Protein AF-A0ABD2D7Q1-F1 (afdb_monomer_lite)

Structure (mmCIF, N/CA/C/O backbone):
data_AF-A0ABD2D7Q1-F1
#
_entry.id   AF-A0ABD2D7Q1-F1
#
loop_
_atom_site.group_PDB
_atom_site.id
_atom_site.type_symbol
_at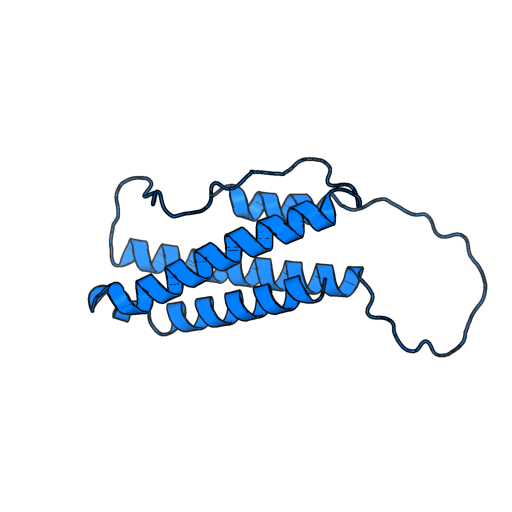om_site.label_atom_id
_atom_site.label_alt_id
_atom_site.label_comp_id
_atom_site.label_asym_id
_atom_site.label_entity_id
_atom_site.label_seq_id
_atom_site.pdbx_PDB_ins_code
_atom_site.Cartn_x
_atom_site.Cartn_y
_atom_site.Cartn_z
_atom_site.occupancy
_atom_site.B_iso_or_equiv
_atom_site.auth_seq_id
_atom_site.auth_comp_id
_atom_site.auth_asym_id
_atom_site.auth_atom_id
_atom_site.pdbx_PDB_model_num
ATOM 1 N N . MET A 1 1 ? -7.925 13.018 -4.831 1.00 42.19 1 MET A N 1
ATOM 2 C CA . MET A 1 1 ? -8.343 11.787 -5.564 1.00 42.19 1 MET A CA 1
ATOM 3 C C . MET A 1 1 ? -7.683 11.571 -6.941 1.00 42.19 1 MET A C 1
ATOM 5 O O . MET A 1 1 ? -7.983 10.572 -7.585 1.00 42.19 1 MET A O 1
ATOM 9 N N . ASN A 1 2 ? -6.726 12.410 -7.368 1.00 46.28 2 ASN A N 1
ATOM 10 C CA . ASN A 1 2 ? -6.151 12.358 -8.723 1.00 46.28 2 ASN A CA 1
ATOM 11 C C . ASN A 1 2 ? -4.820 11.588 -8.852 1.00 46.28 2 ASN A C 1
ATOM 13 O O . ASN A 1 2 ? -4.478 11.176 -9.954 1.00 46.28 2 ASN A O 1
ATOM 17 N N . CYS A 1 3 ? -4.070 11.358 -7.768 1.00 49.09 3 CYS A N 1
ATOM 18 C CA . CYS A 1 3 ? -2.710 10.801 -7.864 1.00 49.09 3 CYS A CA 1
ATOM 19 C C . CYS A 1 3 ? -2.671 9.329 -8.291 1.00 49.09 3 CYS A C 1
ATOM 21 O O . CYS A 1 3 ? -1.878 8.949 -9.147 1.00 49.09 3 CYS A O 1
ATOM 23 N N . VAL A 1 4 ? -3.543 8.491 -7.726 1.00 48.56 4 VAL A N 1
ATOM 24 C CA . VAL A 1 4 ? -3.428 7.037 -7.919 1.00 48.56 4 VAL A CA 1
ATOM 25 C C . VAL A 1 4 ? -4.048 6.573 -9.243 1.00 48.56 4 VAL A C 1
ATOM 27 O O . VAL A 1 4 ? -3.516 5.680 -9.892 1.00 48.56 4 VAL A O 1
ATOM 30 N N . CYS A 1 5 ? -5.106 7.242 -9.718 1.00 50.59 5 CYS A N 1
ATOM 31 C CA . CYS A 1 5 ? -5.609 7.039 -11.084 1.00 50.59 5 CYS A CA 1
ATOM 32 C C . CYS A 1 5 ? -4.564 7.434 -12.138 1.00 50.59 5 CYS A C 1
ATOM 34 O O . CYS A 1 5 ? -4.471 6.794 -13.180 1.00 50.59 5 CYS A O 1
ATOM 36 N N . ARG A 1 6 ? -3.752 8.461 -11.860 1.00 50.28 6 ARG A N 1
ATOM 37 C CA . ARG A 1 6 ? -2.692 8.913 -12.769 1.00 50.28 6 ARG A CA 1
ATOM 38 C C . ARG A 1 6 ? -1.504 7.954 -12.795 1.00 50.28 6 ARG A C 1
ATOM 40 O O . ARG A 1 6 ? -1.009 7.684 -13.876 1.00 50.28 6 ARG A O 1
ATOM 47 N N . LEU A 1 7 ? -1.130 7.355 -11.662 1.00 55.41 7 LEU A N 1
ATOM 48 C CA . LEU A 1 7 ? -0.148 6.257 -11.617 1.00 55.41 7 LEU A CA 1
ATOM 49 C C . LEU A 1 7 ? -0.560 5.073 -12.501 1.00 55.41 7 LEU A C 1
ATOM 51 O O . LEU A 1 7 ? 0.259 4.528 -13.232 1.00 55.41 7 LEU A O 1
ATOM 55 N N . VAL A 1 8 ? -1.843 4.709 -12.480 1.00 58.81 8 VAL A N 1
ATOM 56 C CA . VAL A 1 8 ? -2.377 3.641 -13.336 1.00 58.81 8 VAL A CA 1
ATOM 57 C C . VAL A 1 8 ? -2.315 4.019 -14.819 1.00 58.81 8 VAL A C 1
ATOM 59 O O . VAL A 1 8 ? -1.971 3.175 -15.642 1.00 58.81 8 VAL A O 1
ATOM 62 N N . LEU A 1 9 ? -2.611 5.276 -15.160 1.00 56.66 9 LEU A N 1
ATOM 63 C CA . LEU A 1 9 ? -2.515 5.763 -16.538 1.00 56.66 9 LEU A CA 1
ATOM 64 C C . LEU A 1 9 ? -1.072 5.758 -17.044 1.00 56.66 9 LEU A C 1
ATOM 66 O O . LEU A 1 9 ? -0.836 5.331 -18.158 1.00 56.66 9 LEU A O 1
ATOM 70 N N . VAL A 1 10 ? -0.103 6.140 -16.218 1.00 59.41 10 VAL A N 1
ATOM 71 C CA . VAL A 1 10 ? 1.323 6.158 -16.579 1.00 59.41 10 VAL A CA 1
ATOM 72 C C . VAL A 1 10 ? 1.864 4.782 -16.932 1.00 59.41 10 VAL A C 1
ATOM 74 O O . VAL A 1 10 ? 2.625 4.650 -17.887 1.00 59.41 10 VAL A O 1
ATOM 77 N N . VAL A 1 11 ? 1.453 3.757 -16.185 1.00 58.66 11 VAL A N 1
ATOM 78 C CA . VAL A 1 11 ? 1.862 2.382 -16.483 1.00 58.66 11 VAL A CA 1
ATOM 79 C C . VAL A 1 11 ? 1.189 1.869 -17.760 1.00 58.66 11 VAL A C 1
ATOM 81 O O . VAL A 1 11 ? 1.815 1.149 -18.529 1.00 58.66 11 VAL A O 1
ATOM 84 N N . LEU A 1 12 ? -0.046 2.295 -18.039 1.00 53.69 12 LEU A N 1
ATOM 85 C CA . LEU A 1 12 ? -0.731 1.987 -19.299 1.00 53.69 12 LEU A CA 1
ATOM 86 C C . LEU A 1 12 ? -0.137 2.746 -20.503 1.00 53.69 12 LEU A C 1
ATOM 88 O O . LEU A 1 12 ? -0.121 2.209 -21.605 1.00 53.69 12 LEU A O 1
ATOM 92 N N . SER A 1 13 ? 0.389 3.960 -20.302 1.00 52.16 13 SER A N 1
ATOM 93 C CA . SER A 1 13 ? 1.040 4.781 -21.339 1.00 52.16 13 SER A CA 1
ATOM 94 C C . SER A 1 13 ? 2.420 4.265 -21.769 1.00 52.16 13 SER A C 1
ATOM 96 O O . SER A 1 13 ? 3.011 4.802 -22.702 1.00 52.16 13 SER A O 1
ATOM 98 N N . LEU A 1 14 ? 2.955 3.248 -21.091 1.00 53.16 14 LEU A N 1
ATOM 99 C CA . LEU A 1 14 ? 4.294 2.683 -21.294 1.00 53.16 14 LEU A CA 1
ATOM 100 C C . LEU A 1 14 ? 4.345 1.637 -22.427 1.00 53.16 14 LEU A C 1
ATOM 102 O O . LEU A 1 14 ? 5.274 0.835 -22.489 1.00 53.16 14 LEU A O 1
ATOM 106 N N . TRP A 1 15 ? 3.350 1.641 -23.319 1.00 48.00 15 TRP A N 1
ATOM 107 C CA . TRP A 1 15 ? 3.196 0.706 -24.435 1.00 48.00 15 TRP A CA 1
ATOM 108 C C . TRP A 1 15 ? 3.839 1.247 -25.725 1.00 48.00 15 TRP A C 1
ATOM 110 O O . TRP A 1 15 ? 3.225 2.071 -26.403 1.00 48.00 15 TRP A O 1
ATOM 120 N N . PRO A 1 16 ? 5.039 0.794 -26.136 1.00 45.19 16 PRO A N 1
ATOM 121 C CA . PRO A 1 16 ? 5.452 0.893 -27.522 1.00 45.19 16 PRO A CA 1
ATOM 122 C C . PRO A 1 16 ? 5.065 -0.395 -28.254 1.00 45.19 16 PRO A C 1
ATOM 124 O O . PRO A 1 16 ? 5.476 -1.499 -27.887 1.00 45.19 16 PRO A O 1
ATOM 127 N N . ASP A 1 17 ? 4.283 -0.219 -29.315 1.00 50.53 17 ASP A N 1
ATOM 128 C CA . ASP A 1 17 ? 4.091 -1.197 -30.378 1.00 50.53 17 ASP A CA 1
ATOM 129 C C . ASP A 1 17 ? 5.471 -1.648 -30.894 1.00 50.53 17 ASP A C 1
ATOM 131 O O . ASP A 1 17 ? 6.263 -0.850 -31.402 1.00 50.53 17 ASP A O 1
ATOM 135 N N . ARG A 1 18 ? 5.812 -2.921 -30.683 1.00 48.16 18 ARG A N 1
ATOM 136 C CA . ARG A 1 18 ? 6.915 -3.571 -31.392 1.00 48.16 18 ARG A CA 1
ATOM 137 C C . ARG A 1 18 ? 6.329 -4.714 -32.198 1.00 48.16 18 ARG A C 1
ATOM 139 O O . ARG A 1 18 ? 6.213 -5.833 -31.702 1.00 48.16 18 ARG A O 1
ATOM 146 N N . ALA A 1 19 ? 5.983 -4.394 -33.442 1.00 47.03 19 ALA A N 1
ATOM 147 C CA . ALA A 1 19 ? 5.810 -5.339 -34.531 1.00 47.03 19 ALA A CA 1
ATOM 148 C C . ALA A 1 19 ? 6.924 -6.404 -34.498 1.00 47.03 19 ALA A C 1
ATOM 150 O O . ALA A 1 19 ? 8.109 -6.101 -34.656 1.00 47.03 19 ALA A O 1
ATOM 151 N N . ALA A 1 20 ? 6.538 -7.652 -34.240 1.00 43.03 20 ALA A N 1
ATOM 152 C CA . ALA A 1 20 ? 7.430 -8.801 -34.246 1.00 43.03 20 ALA A CA 1
ATOM 153 C C . ALA A 1 20 ? 7.489 -9.393 -35.663 1.00 43.03 20 ALA A C 1
ATOM 155 O O . ALA A 1 20 ? 6.460 -9.767 -36.224 1.00 43.03 20 ALA A O 1
ATOM 156 N N . ALA A 1 21 ? 8.692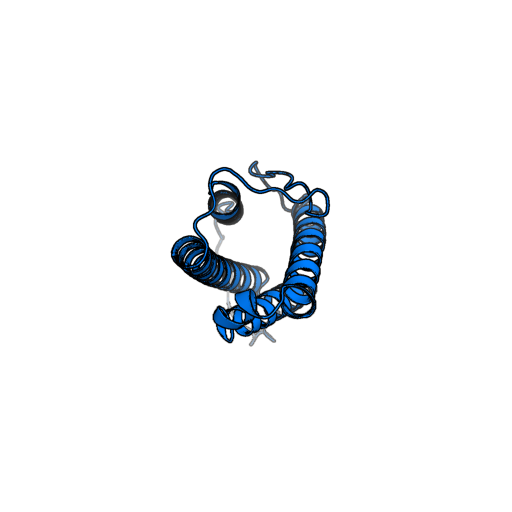 -9.484 -36.236 1.00 44.78 21 ALA A N 1
ATOM 157 C CA . ALA A 1 21 ? 8.954 -10.281 -37.434 1.00 44.78 21 ALA A CA 1
ATOM 158 C C . ALA A 1 21 ? 9.062 -11.782 -37.067 1.00 44.78 21 ALA A C 1
ATOM 160 O O . ALA A 1 21 ? 9.511 -12.091 -35.959 1.00 44.78 21 ALA A O 1
ATOM 161 N N . PRO A 1 22 ? 8.682 -12.725 -37.954 1.00 52.22 22 PRO A N 1
ATOM 162 C CA . PRO A 1 22 ? 8.587 -14.142 -37.615 1.00 52.22 22 PRO A CA 1
ATOM 163 C C . PRO A 1 22 ? 9.921 -14.882 -37.818 1.00 52.22 22 PRO A C 1
ATOM 165 O O . PRO A 1 22 ? 10.499 -14.850 -38.902 1.00 52.22 22 PRO A O 1
ATOM 168 N N . GLY A 1 23 ? 10.374 -15.596 -36.783 1.00 38.06 23 GLY A N 1
ATOM 169 C CA . GLY A 1 23 ? 11.487 -16.557 -36.813 1.00 38.06 23 GLY A CA 1
ATOM 170 C C . GLY A 1 23 ? 11.201 -17.776 -35.908 1.00 38.06 23 GLY A C 1
ATOM 171 O O . GLY A 1 23 ? 10.356 -17.660 -35.020 1.00 38.06 23 GLY A O 1
ATOM 172 N N . PRO A 1 24 ? 11.829 -18.948 -36.150 1.00 48.03 24 PRO A N 1
ATOM 173 C CA . PRO A 1 24 ? 11.254 -20.284 -35.898 1.00 48.03 24 PRO A CA 1
ATOM 174 C C . PRO A 1 24 ? 11.478 -20.860 -34.468 1.00 48.03 24 PRO A C 1
ATOM 176 O O . PRO A 1 24 ? 12.303 -20.324 -33.728 1.00 48.03 24 PRO A O 1
ATOM 179 N N . PRO A 1 25 ? 10.771 -21.949 -34.059 1.00 62.50 25 PRO A N 1
ATOM 180 C CA . PRO A 1 25 ? 10.735 -22.490 -32.679 1.00 62.50 25 PRO A CA 1
ATOM 181 C C . PRO A 1 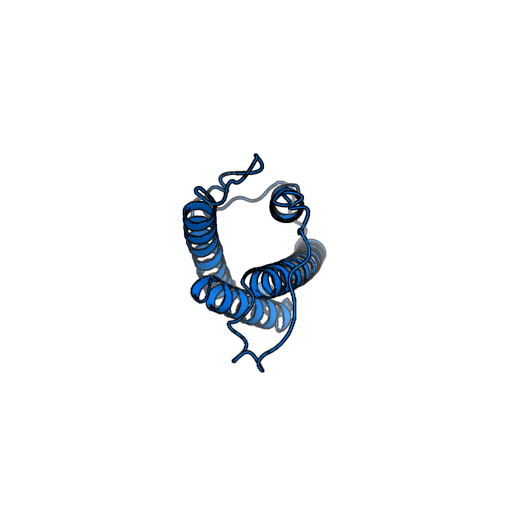25 ? 11.603 -23.771 -32.501 1.00 62.50 25 PRO A C 1
ATOM 183 O O . PRO A 1 25 ? 12.135 -24.262 -33.496 1.00 62.50 25 PRO A O 1
ATOM 186 N N . PRO A 1 26 ? 11.613 -24.479 -31.343 1.00 56.69 26 PRO A N 1
ATOM 187 C CA . PRO A 1 26 ? 11.693 -24.067 -29.931 1.00 56.69 26 PRO A CA 1
ATOM 188 C C . PRO A 1 26 ? 12.763 -24.867 -29.125 1.00 56.69 26 PRO A C 1
ATOM 190 O O . PRO A 1 26 ? 13.106 -26.001 -29.447 1.00 56.69 26 PRO A O 1
ATOM 193 N N . GLY A 1 27 ? 13.212 -24.333 -27.987 1.00 39.62 27 GLY A N 1
ATOM 194 C CA . GLY A 1 27 ? 13.786 -25.112 -26.874 1.00 39.62 27 GLY A CA 1
ATOM 195 C C . GLY A 1 27 ? 13.032 -24.755 -25.589 1.00 39.62 27 GLY A C 1
ATOM 196 O O . GLY A 1 27 ? 12.577 -23.613 -25.501 1.00 39.62 27 GLY A O 1
ATOM 197 N N . PRO A 1 28 ? 12.836 -25.671 -24.616 1.00 50.97 28 PRO A N 1
ATOM 198 C CA . PRO A 1 28 ? 12.042 -25.376 -23.427 1.00 50.97 28 PRO A CA 1
ATOM 199 C C . PRO A 1 28 ? 12.761 -24.280 -22.632 1.00 50.97 28 PRO A C 1
ATOM 201 O O . PRO A 1 28 ? 13.864 -24.517 -22.124 1.00 50.97 28 PRO A O 1
ATOM 204 N N . PRO A 1 29 ? 12.201 -23.064 -22.542 1.00 50.25 29 PRO A N 1
ATOM 205 C CA . PRO A 1 29 ? 12.888 -21.992 -21.864 1.00 50.25 29 PRO A CA 1
ATOM 206 C C . PRO A 1 29 ? 12.775 -22.270 -20.369 1.00 50.25 29 PRO A C 1
ATOM 208 O O . PRO A 1 29 ? 11.675 -22.393 -19.829 1.00 50.25 29 PRO A O 1
ATOM 211 N N . ARG A 1 30 ? 13.916 -22.336 -19.674 1.00 48.78 30 ARG A N 1
ATOM 212 C CA . ARG A 1 30 ? 13.950 -21.930 -18.265 1.00 48.78 30 ARG A CA 1
ATOM 213 C C . ARG A 1 30 ? 13.344 -20.534 -18.257 1.00 48.78 30 ARG A C 1
ATOM 215 O O . ARG A 1 30 ? 13.979 -19.615 -18.763 1.00 48.78 30 ARG A O 1
ATOM 222 N N . ALA A 1 31 ? 12.089 -20.427 -17.832 1.00 48.78 31 ALA A N 1
ATOM 223 C CA . ALA A 1 31 ? 11.320 -19.203 -17.928 1.00 48.78 31 ALA A CA 1
ATOM 224 C C . ALA A 1 31 ? 12.034 -18.131 -17.104 1.00 48.78 31 ALA A C 1
ATOM 226 O O . ALA A 1 31 ? 11.910 -18.084 -15.882 1.00 48.78 31 ALA A O 1
ATOM 227 N N . SER A 1 32 ? 12.840 -17.302 -17.768 1.00 51.25 32 SER A N 1
ATOM 228 C CA . SER A 1 32 ? 13.220 -16.013 -17.219 1.00 51.25 32 SER A CA 1
ATOM 229 C C . SER A 1 32 ? 11.906 -15.298 -16.905 1.00 51.25 32 SER A C 1
ATOM 231 O O . SER A 1 32 ? 11.060 -15.245 -17.806 1.00 51.25 32 SER A O 1
ATOM 233 N N . PRO A 1 33 ? 11.687 -14.813 -15.672 1.00 59.81 33 PRO A N 1
ATOM 234 C CA . PRO A 1 33 ? 10.461 -14.099 -15.348 1.00 59.81 33 PRO A CA 1
ATOM 235 C C . PRO A 1 33 ? 10.310 -12.947 -16.342 1.00 59.81 33 PRO A C 1
ATOM 237 O O . PRO A 1 33 ? 11.216 -12.125 -16.484 1.00 59.81 33 PRO A O 1
ATOM 240 N N . ASP A 1 34 ? 9.213 -12.953 -17.102 1.00 72.75 34 ASP A N 1
ATOM 241 C CA . ASP A 1 34 ? 8.944 -11.901 -18.074 1.00 72.75 34 ASP A CA 1
ATOM 242 C C . ASP A 1 34 ? 8.752 -10.594 -17.288 1.00 72.75 34 ASP A C 1
ATOM 244 O O . ASP A 1 34 ? 7.811 -10.505 -16.489 1.00 72.75 34 ASP A O 1
ATOM 248 N N . PRO A 1 35 ? 9.615 -9.576 -17.477 1.00 70.50 35 PRO A N 1
ATOM 249 C CA . PRO A 1 35 ? 9.509 -8.315 -16.746 1.00 70.50 35 PRO A CA 1
ATOM 250 C C . PRO A 1 35 ? 8.144 -7.641 -16.945 1.00 70.50 35 PRO A C 1
ATOM 252 O O . PRO A 1 35 ? 7.705 -6.874 -16.088 1.00 70.50 35 PRO A O 1
ATOM 255 N N . ARG A 1 36 ? 7.439 -7.948 -18.044 1.00 72.06 36 ARG A N 1
ATOM 256 C CA . ARG A 1 36 ? 6.076 -7.463 -18.299 1.00 72.06 36 ARG A CA 1
ATOM 257 C C . ARG A 1 36 ? 5.053 -8.120 -17.386 1.00 72.06 36 ARG A C 1
ATOM 259 O O . ARG A 1 36 ? 4.259 -7.417 -16.771 1.00 72.06 36 ARG A O 1
ATOM 266 N N . ALA A 1 37 ? 5.110 -9.442 -17.243 1.00 81.00 37 ALA A N 1
ATOM 267 C CA . ALA A 1 37 ? 4.204 -10.174 -16.365 1.00 81.00 37 ALA A CA 1
ATOM 268 C C . ALA A 1 37 ? 4.383 -9.751 -14.896 1.00 81.00 37 ALA A C 1
ATOM 270 O O . ALA A 1 37 ? 3.402 -9.598 -14.164 1.00 81.00 37 ALA A O 1
ATOM 271 N N . GLU A 1 38 ? 5.624 -9.496 -14.471 1.00 79.75 38 GLU A N 1
ATOM 272 C CA . GLU A 1 38 ? 5.914 -8.985 -13.128 1.00 79.75 38 GLU A CA 1
ATOM 273 C C . GLU A 1 38 ? 5.365 -7.566 -12.919 1.00 79.75 38 GLU A C 1
ATOM 275 O O . GLU A 1 38 ? 4.740 -7.287 -11.885 1.00 79.75 38 GLU A O 1
ATOM 280 N N . LEU A 1 39 ? 5.514 -6.683 -13.914 1.00 78.88 39 LEU A N 1
ATOM 281 C CA . LEU A 1 39 ? 4.949 -5.335 -13.877 1.00 78.88 39 LEU A CA 1
ATOM 282 C C . LEU A 1 39 ? 3.415 -5.369 -13.830 1.00 78.88 39 LEU A C 1
ATOM 284 O O . LEU A 1 39 ? 2.825 -4.721 -12.966 1.00 78.88 39 LEU A O 1
ATOM 288 N N . ASP A 1 40 ? 2.767 -6.171 -14.675 1.00 82.62 40 ASP A N 1
ATOM 289 C CA . ASP A 1 40 ? 1.308 -6.324 -14.696 1.00 82.62 40 ASP A CA 1
ATOM 290 C C . ASP A 1 40 ? 0.781 -6.849 -13.357 1.00 82.62 40 ASP A C 1
ATOM 292 O O . ASP A 1 40 ? -0.181 -6.314 -12.793 1.00 82.62 40 ASP A O 1
ATOM 296 N N . SER A 1 41 ? 1.461 -7.842 -12.777 1.00 82.56 41 SER A N 1
ATOM 297 C CA . SER A 1 41 ? 1.117 -8.359 -11.452 1.00 82.56 41 SER A CA 1
ATOM 298 C C . SER A 1 41 ? 1.241 -7.280 -10.363 1.00 82.56 41 SER A C 1
ATOM 300 O O . SER A 1 41 ? 0.425 -7.215 -9.436 1.00 82.56 41 SER A O 1
ATOM 302 N N . THR A 1 42 ? 2.241 -6.404 -10.485 1.00 83.81 42 THR A N 1
ATOM 303 C CA . THR A 1 42 ? 2.501 -5.290 -9.566 1.00 83.81 42 THR A CA 1
ATOM 304 C C . THR A 1 42 ? 1.447 -4.194 -9.719 1.00 83.81 42 THR A C 1
ATOM 306 O O . THR A 1 42 ? 0.959 -3.654 -8.721 1.00 83.81 42 THR A O 1
ATOM 309 N N . VAL A 1 43 ? 1.006 -3.914 -10.946 1.00 85.44 43 VAL A N 1
ATOM 310 C CA . VAL A 1 43 ? -0.096 -2.988 -11.239 1.00 85.44 43 VAL A CA 1
ATOM 311 C C . VAL A 1 43 ? -1.406 -3.492 -10.650 1.00 85.44 43 VAL A C 1
ATOM 313 O O . VAL A 1 43 ? -2.120 -2.717 -10.012 1.00 85.44 43 VAL A O 1
ATOM 316 N N . LEU A 1 44 ? -1.721 -4.779 -10.813 1.00 88.19 44 LEU A N 1
ATOM 317 C CA . LEU A 1 44 ? -2.930 -5.374 -10.240 1.00 88.19 44 LEU A CA 1
ATOM 318 C C . LEU A 1 44 ? -2.945 -5.264 -8.711 1.00 88.19 44 LEU A C 1
ATOM 320 O O . LEU A 1 44 ? -3.949 -4.831 -8.144 1.00 88.19 44 LEU A O 1
ATOM 324 N N . LEU A 1 45 ? -1.823 -5.553 -8.045 1.00 85.00 45 LEU A N 1
ATOM 325 C CA . LEU A 1 45 ? -1.706 -5.357 -6.596 1.00 85.00 45 LEU A CA 1
ATOM 326 C C . LEU A 1 45 ? -1.838 -3.894 -6.177 1.00 85.00 45 LEU A C 1
ATOM 328 O O . LEU A 1 45 ? -2.459 -3.587 -5.160 1.00 85.00 45 LEU A O 1
ATOM 332 N N . THR A 1 46 ? -1.276 -2.980 -6.964 1.00 85.19 46 THR A N 1
ATOM 333 C CA . THR A 1 46 ? -1.397 -1.543 -6.707 1.00 85.19 46 THR A CA 1
ATOM 334 C C . THR A 1 46 ? -2.857 -1.098 -6.826 1.00 85.19 46 THR A C 1
ATOM 336 O O . THR A 1 46 ? -3.341 -0.345 -5.982 1.00 85.19 46 THR A O 1
ATOM 339 N N . ARG A 1 47 ? -3.599 -1.609 -7.819 1.00 85.06 47 ARG A N 1
ATOM 340 C CA . ARG A 1 47 ? -5.039 -1.346 -7.983 1.00 85.06 47 ARG A CA 1
ATOM 341 C C . ARG A 1 47 ? -5.866 -1.913 -6.834 1.00 85.06 47 ARG A C 1
ATOM 343 O O . ARG A 1 47 ? -6.756 -1.214 -6.352 1.00 85.06 47 ARG A O 1
ATOM 350 N N . SER A 1 48 ? -5.576 -3.131 -6.371 1.00 86.38 48 SER A N 1
ATOM 351 C CA . SER A 1 48 ? -6.278 -3.689 -5.210 1.00 86.38 48 SER A CA 1
ATOM 352 C C . SER A 1 48 ? -5.998 -2.875 -3.947 1.00 86.38 48 SER A C 1
ATOM 354 O O . SER A 1 48 ? -6.929 -2.518 -3.237 1.00 86.38 48 SER A O 1
ATOM 356 N N . LEU A 1 49 ? -4.737 -2.486 -3.719 1.00 87.62 49 LEU A N 1
ATOM 357 C CA . LEU A 1 49 ? -4.344 -1.674 -2.566 1.00 87.62 49 LEU A CA 1
ATOM 358 C C . LEU A 1 49 ? -5.026 -0.300 -2.581 1.00 87.62 49 LEU A C 1
ATOM 360 O O . LEU A 1 49 ? -5.484 0.196 -1.555 1.00 87.62 49 LEU A O 1
ATOM 364 N N . LEU A 1 50 ? -5.126 0.312 -3.759 1.00 86.56 50 LEU A N 1
ATOM 365 C CA . LEU A 1 50 ? -5.849 1.559 -3.975 1.00 86.56 50 LEU A CA 1
ATOM 366 C C . LEU A 1 50 ? -7.331 1.407 -3.604 1.00 86.56 50 LEU A C 1
ATOM 368 O O . LEU A 1 50 ? -7.874 2.275 -2.919 1.00 86.56 50 LEU A O 1
ATOM 372 N N . ALA A 1 51 ? -7.979 0.320 -4.032 1.00 86.44 51 ALA A N 1
ATOM 373 C CA . ALA A 1 51 ? -9.372 0.047 -3.690 1.00 86.44 51 ALA A CA 1
ATOM 374 C C . ALA A 1 51 ? -9.560 -0.117 -2.172 1.00 86.44 51 ALA A C 1
ATOM 376 O O . ALA A 1 51 ? -10.421 0.553 -1.602 1.00 86.44 51 ALA A O 1
ATOM 377 N N . ASP A 1 52 ? -8.697 -0.896 -1.511 1.00 86.88 52 ASP A N 1
ATOM 378 C CA . ASP A 1 52 ? -8.725 -1.064 -0.051 1.00 86.88 52 ASP A CA 1
ATOM 379 C C . ASP A 1 52 ? -8.545 0.277 0.672 1.00 86.88 52 ASP A C 1
ATOM 381 O O . ASP A 1 52 ? -9.270 0.595 1.612 1.00 86.88 52 ASP A O 1
ATOM 385 N N . THR A 1 53 ? -7.604 1.102 0.203 1.00 86.00 53 THR A N 1
ATOM 386 C CA . THR A 1 53 ? -7.318 2.415 0.798 1.00 86.00 53 THR A CA 1
ATOM 387 C C . THR A 1 53 ? -8.514 3.356 0.658 1.00 86.00 53 THR A C 1
ATOM 389 O O . THR A 1 53 ? -8.817 4.112 1.577 1.00 86.00 53 THR A O 1
ATOM 392 N N . ARG A 1 54 ? -9.223 3.312 -0.479 1.00 86.44 54 ARG A N 1
ATOM 393 C CA . ARG A 1 54 ? -10.458 4.087 -0.687 1.00 86.44 54 ARG A CA 1
ATOM 394 C C . ARG A 1 54 ? -11.572 3.637 0.244 1.00 86.44 54 ARG A C 1
ATOM 396 O O . ARG A 1 54 ? -12.242 4.490 0.816 1.00 86.44 54 ARG A O 1
ATOM 403 N N . GLN A 1 55 ? -11.761 2.328 0.389 1.00 88.00 55 GLN A N 1
ATOM 404 C CA . GLN A 1 55 ? -12.766 1.779 1.292 1.00 88.00 55 GLN A CA 1
ATOM 405 C C . GLN A 1 55 ? -12.470 2.185 2.738 1.00 88.00 55 GLN A C 1
ATOM 407 O O . GLN A 1 55 ? -13.353 2.691 3.423 1.00 88.00 55 GLN A O 1
ATOM 412 N N . LEU A 1 56 ? -11.213 2.059 3.166 1.00 85.81 56 LEU A N 1
ATOM 413 C CA . LEU A 1 56 ? -10.787 2.455 4.503 1.00 85.81 56 LEU A CA 1
ATOM 414 C C . LEU A 1 56 ? -10.949 3.963 4.737 1.00 85.81 56 LEU A C 1
ATOM 416 O O . LEU A 1 56 ? -11.417 4.377 5.792 1.00 85.81 56 LEU A O 1
ATOM 420 N N . ALA A 1 57 ? -10.611 4.798 3.752 1.00 85.75 57 ALA A N 1
ATOM 421 C CA . ALA A 1 57 ? -10.807 6.243 3.846 1.00 85.75 57 ALA A CA 1
ATOM 422 C C . ALA A 1 57 ? -12.295 6.625 3.931 1.00 85.75 57 ALA A C 1
ATOM 424 O O . ALA A 1 57 ? -12.647 7.563 4.643 1.00 85.75 57 ALA A O 1
ATOM 425 N N . ALA A 1 58 ? -13.174 5.901 3.231 1.00 86.69 58 ALA A N 1
ATOM 426 C CA . ALA A 1 58 ? -14.616 6.088 3.343 1.00 86.69 58 ALA A CA 1
ATOM 427 C C . ALA A 1 58 ? -15.127 5.686 4.736 1.00 86.69 58 ALA A C 1
ATOM 429 O O . ALA A 1 58 ? -15.834 6.468 5.361 1.00 86.69 58 ALA A O 1
ATOM 430 N N . GLN A 1 59 ? -14.700 4.529 5.254 1.00 86.12 59 GLN A N 1
ATOM 431 C CA . GLN A 1 59 ? -15.020 4.087 6.618 1.00 86.12 59 GLN A CA 1
ATOM 432 C C . GLN A 1 59 ? -14.511 5.071 7.680 1.00 86.12 59 GLN A C 1
ATOM 434 O O . GLN A 1 59 ? -15.205 5.349 8.653 1.00 86.12 59 GLN A O 1
ATOM 439 N N . LEU A 1 60 ? -13.309 5.621 7.490 1.00 85.56 60 LEU A N 1
ATOM 440 C CA . LEU A 1 60 ? -12.748 6.632 8.380 1.00 85.56 60 LEU A CA 1
ATOM 441 C C . LEU A 1 60 ? -13.609 7.898 8.380 1.00 85.56 60 LEU A C 1
ATOM 443 O O . LEU A 1 60 ? -13.923 8.392 9.451 1.00 85.56 60 LEU A O 1
ATOM 447 N N . ARG A 1 61 ? -14.012 8.399 7.206 1.00 85.75 61 ARG A N 1
ATOM 448 C CA . ARG A 1 61 ? -14.854 9.604 7.086 1.00 85.75 61 ARG A CA 1
ATOM 449 C C . ARG A 1 61 ? -16.261 9.418 7.644 1.00 85.75 61 ARG A C 1
ATOM 451 O O . ARG A 1 61 ? -16.829 10.379 8.144 1.00 85.75 61 ARG A O 1
ATOM 458 N N . ASP A 1 62 ? -16.811 8.215 7.534 1.00 87.19 62 ASP A N 1
ATOM 459 C CA . ASP A 1 62 ? -18.118 7.864 8.097 1.00 87.19 62 ASP A CA 1
ATOM 460 C C . ASP A 1 62 ? -18.088 7.893 9.634 1.00 87.19 62 ASP A C 1
ATOM 462 O O . ASP A 1 62 ? -18.945 8.496 10.272 1.00 87.19 62 ASP A O 1
ATOM 466 N N . LYS A 1 63 ? -17.036 7.318 10.233 1.00 83.88 63 LYS A N 1
ATOM 467 C CA . LYS A 1 63 ? -16.859 7.271 11.694 1.00 83.88 63 LYS A CA 1
ATOM 468 C C . LYS A 1 63 ? -16.324 8.573 12.292 1.00 83.88 63 LYS A C 1
ATOM 470 O O . LYS A 1 63 ? -16.633 8.902 13.434 1.00 83.88 63 LYS A O 1
ATOM 475 N N . PHE A 1 64 ? -15.494 9.283 11.538 1.00 83.25 64 PHE A N 1
ATOM 476 C CA . PHE A 1 64 ? -14.815 10.511 11.932 1.00 83.25 64 PHE A CA 1
ATOM 477 C C . PHE A 1 64 ? -15.005 11.541 10.815 1.00 83.25 64 PHE A C 1
ATOM 479 O O . PHE A 1 64 ? -14.139 11.673 9.941 1.00 83.25 64 PHE A O 1
ATOM 486 N N . PRO A 1 65 ? -16.149 12.248 10.799 1.00 79.69 65 PRO A N 1
ATOM 487 C CA . PRO A 1 65 ? -16.397 13.285 9.812 1.00 79.69 65 PRO A CA 1
ATOM 488 C C . PRO A 1 65 ? -15.314 14.354 9.940 1.00 79.69 65 PRO A C 1
ATOM 490 O O . PRO A 1 65 ? -15.145 14.978 10.985 1.00 79.69 65 PRO A O 1
ATOM 493 N N . ALA A 1 66 ? -14.548 14.518 8.871 1.00 72.31 66 ALA A N 1
ATOM 494 C CA . ALA A 1 66 ? -13.432 15.440 8.803 1.00 72.31 66 ALA A CA 1
ATOM 495 C C . ALA A 1 66 ? -13.745 16.482 7.721 1.00 72.31 66 ALA A C 1
ATOM 497 O O . ALA A 1 66 ? -13.999 16.115 6.569 1.00 72.31 66 ALA A O 1
ATOM 498 N N . GLU A 1 67 ? -13.765 17.765 8.088 1.00 66.44 67 GLU A N 1
ATOM 499 C CA . GLU A 1 67 ? -13.943 18.869 7.142 1.00 66.44 67 GLU A CA 1
ATOM 500 C C . GLU A 1 67 ? -12.584 19.357 6.628 1.00 66.44 67 GLU A C 1
ATOM 502 O O . GLU A 1 67 ? -11.674 19.631 7.407 1.00 66.44 67 GLU A O 1
ATOM 507 N N . GLY A 1 68 ? -12.446 19.467 5.305 1.00 69.50 68 GLY A N 1
ATOM 508 C CA . GLY A 1 68 ? -11.227 19.943 4.648 1.00 69.50 68 GLY A CA 1
ATOM 509 C C . GLY A 1 68 ? -10.217 18.852 4.270 1.00 69.50 68 GLY A C 1
ATOM 510 O O . GLY A 1 68 ? -10.308 17.689 4.672 1.00 69.50 68 GLY A O 1
ATOM 511 N N . ASP A 1 69 ? -9.239 19.240 3.450 1.00 73.94 69 ASP A N 1
ATOM 512 C CA . ASP A 1 69 ? -8.111 18.383 3.083 1.00 73.94 69 ASP A CA 1
ATOM 513 C C . ASP A 1 69 ? -7.075 18.381 4.214 1.00 73.94 69 ASP A C 1
ATOM 515 O O . ASP A 1 69 ? -6.510 19.414 4.571 1.00 73.94 69 ASP A O 1
ATOM 519 N N . HIS A 1 70 ? -6.816 17.198 4.770 1.00 77.00 70 HIS A N 1
ATOM 520 C CA . HIS A 1 70 ? -5.865 17.011 5.862 1.00 77.00 70 HIS A CA 1
ATOM 521 C C . HIS A 1 70 ? -4.516 16.575 5.292 1.00 77.00 70 HIS A C 1
ATOM 523 O O . HIS A 1 70 ? -4.420 15.530 4.645 1.00 77.00 70 HIS A O 1
ATOM 529 N N . ASN A 1 71 ? -3.470 17.357 5.556 1.00 75.38 71 ASN A N 1
ATOM 530 C CA . ASN A 1 71 ? -2.099 17.046 5.163 1.00 75.38 71 ASN A CA 1
ATOM 531 C C . ASN A 1 71 ? -1.219 16.888 6.405 1.00 75.38 71 ASN A C 1
ATOM 533 O O . ASN A 1 71 ? -1.455 17.518 7.432 1.00 75.38 71 ASN A O 1
ATOM 537 N N . LEU A 1 72 ? -0.199 16.041 6.296 1.00 72.88 72 LEU A N 1
ATOM 538 C CA . LEU A 1 72 ? 0.850 15.899 7.300 1.00 72.88 72 LEU A CA 1
ATOM 539 C C . LEU A 1 72 ? 2.173 16.299 6.651 1.00 72.88 72 LEU A C 1
ATOM 541 O O . LEU A 1 72 ? 2.517 15.746 5.606 1.00 72.88 72 LEU A O 1
ATOM 545 N N . ASP A 1 73 ? 2.933 17.190 7.289 1.00 78.12 73 ASP A N 1
ATOM 546 C CA . ASP A 1 73 ? 4.232 17.664 6.777 1.00 78.12 73 ASP A CA 1
ATOM 547 C C . ASP A 1 73 ? 5.272 16.537 6.640 1.00 78.12 73 ASP A C 1
ATOM 549 O O . ASP A 1 73 ? 6.253 16.654 5.909 1.00 78.12 73 ASP A O 1
ATOM 553 N N . SER A 1 74 ? 5.052 15.415 7.328 1.00 77.31 74 SER A N 1
ATOM 554 C CA . SER A 1 74 ? 5.896 14.221 7.272 1.00 77.31 74 SER A CA 1
ATOM 555 C C . SER A 1 74 ? 5.610 13.304 6.075 1.00 77.31 74 SER A C 1
ATOM 557 O O . SER A 1 74 ? 6.357 12.344 5.850 1.00 77.31 74 SER A O 1
ATOM 559 N N . LEU A 1 75 ? 4.534 13.549 5.316 1.00 77.00 75 LEU A N 1
ATOM 560 C CA . LEU A 1 75 ? 4.203 12.754 4.135 1.00 77.00 75 LEU A CA 1
ATOM 561 C C . LEU A 1 75 ? 5.055 13.170 2.929 1.00 77.00 75 LEU A C 1
ATOM 563 O O . LEU A 1 75 ? 5.340 14.351 2.738 1.00 77.00 75 LEU A O 1
ATOM 567 N N . PRO A 1 76 ? 5.458 12.208 2.081 1.00 75.56 76 PRO A N 1
ATOM 568 C CA . PRO A 1 76 ? 6.248 12.520 0.902 1.00 75.56 76 PRO A CA 1
ATOM 569 C C . PRO A 1 76 ? 5.437 13.357 -0.094 1.00 75.56 76 PRO A C 1
ATOM 571 O O . PRO A 1 76 ? 4.298 13.023 -0.433 1.00 75.56 76 PRO A O 1
ATOM 574 N N . THR A 1 77 ? 6.053 14.414 -0.627 1.00 73.38 77 THR A N 1
ATOM 575 C CA . THR A 1 77 ? 5.478 15.186 -1.732 1.00 73.38 77 THR A CA 1
ATOM 576 C C . THR A 1 77 ? 5.471 14.335 -2.999 1.00 73.38 77 THR A C 1
ATOM 578 O O . THR A 1 77 ? 6.518 14.080 -3.609 1.00 73.38 77 THR A O 1
ATOM 581 N N . LEU A 1 78 ? 4.276 13.909 -3.410 1.00 68.44 78 LEU A N 1
ATOM 582 C CA . LEU A 1 78 ? 4.072 13.119 -4.621 1.00 68.44 78 LEU A CA 1
ATOM 583 C C . LEU A 1 78 ? 4.494 13.926 -5.852 1.00 68.44 78 LEU A C 1
ATOM 585 O O . LEU A 1 78 ? 3.885 14.937 -6.191 1.00 68.44 78 LEU A O 1
ATOM 589 N N . ALA A 1 79 ? 5.508 13.435 -6.564 1.00 59.38 79 ALA A N 1
ATOM 590 C CA . ALA A 1 79 ? 6.120 14.129 -7.699 1.00 59.38 79 ALA A CA 1
ATOM 591 C C . ALA A 1 79 ? 5.225 14.252 -8.947 1.00 59.38 79 ALA A C 1
ATOM 593 O O . ALA A 1 79 ? 5.658 14.832 -9.937 1.00 59.38 79 ALA A O 1
ATOM 594 N N . MET A 1 80 ? 4.011 13.683 -8.926 1.00 56.50 80 MET A N 1
ATOM 595 C CA . MET A 1 80 ? 3.039 13.699 -10.031 1.00 56.50 80 MET A CA 1
ATOM 596 C C . MET A 1 80 ? 3.680 13.459 -11.408 1.00 56.50 80 MET A C 1
ATOM 598 O O . MET A 1 80 ? 3.377 14.134 -12.390 1.00 56.50 80 MET A O 1
ATOM 602 N N . SER A 1 81 ? 4.584 12.482 -11.480 1.00 57.62 81 SER A N 1
ATOM 603 C CA . SER A 1 81 ? 5.294 12.127 -12.706 1.00 57.62 81 SER A CA 1
ATOM 604 C C . SER A 1 81 ? 4.350 11.335 -13.608 1.00 57.62 81 SER A C 1
ATOM 606 O O . SER A 1 81 ? 4.292 10.112 -13.520 1.00 57.62 81 SER A O 1
ATOM 608 N N . ALA A 1 82 ? 3.552 12.048 -14.411 1.00 52.22 82 ALA A N 1
ATOM 609 C CA . ALA A 1 82 ? 2.561 11.449 -15.303 1.00 52.22 82 ALA A CA 1
ATOM 610 C C . ALA A 1 82 ? 2.851 11.578 -16.809 1.00 52.22 82 ALA A C 1
ATOM 612 O O . ALA A 1 82 ? 1.990 11.276 -17.632 1.00 52.22 82 ALA A O 1
ATOM 613 N N . GLY A 1 83 ? 4.054 12.040 -17.162 1.00 56.78 83 GLY A N 1
ATOM 614 C CA . GLY A 1 83 ? 4.509 12.166 -18.548 1.00 56.78 83 GLY A CA 1
ATOM 615 C C . GLY A 1 83 ? 4.973 10.841 -19.161 1.00 56.78 83 GLY A C 1
ATOM 616 O O . GLY A 1 83 ? 4.875 9.784 -18.541 1.00 56.78 83 GLY A O 1
ATOM 617 N N . ALA A 1 84 ? 5.504 10.908 -20.384 1.00 50.91 84 ALA A N 1
ATOM 618 C CA . ALA A 1 84 ? 6.073 9.761 -21.088 1.00 50.91 84 ALA A CA 1
ATOM 619 C C . ALA A 1 84 ? 7.276 9.188 -20.317 1.00 50.91 84 ALA A C 1
ATOM 621 O O . ALA A 1 84 ? 8.386 9.712 -20.398 1.00 50.91 84 ALA A O 1
ATOM 622 N N . LEU A 1 85 ? 7.045 8.116 -19.558 1.00 61.91 85 LEU A N 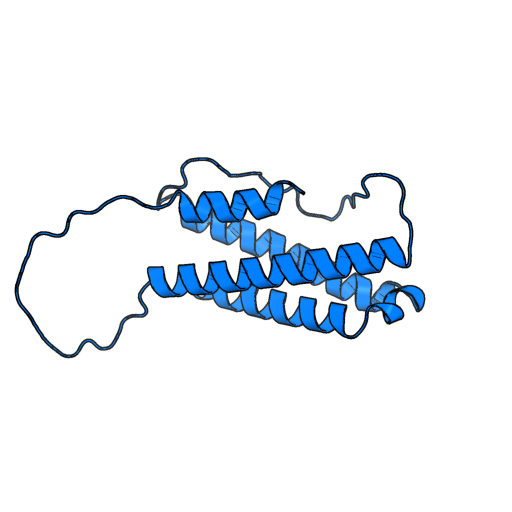1
ATOM 623 C CA . LEU A 1 85 ? 8.099 7.390 -18.862 1.00 61.91 85 LEU A CA 1
ATOM 624 C C . LEU A 1 85 ? 8.804 6.453 -19.840 1.00 61.91 85 LEU A C 1
ATOM 626 O O . LEU A 1 85 ? 8.302 5.388 -20.185 1.00 61.91 85 LEU A O 1
ATOM 630 N N . GLY A 1 86 ? 9.990 6.852 -20.288 1.00 63.69 86 GLY A N 1
ATOM 631 C CA . GLY A 1 86 ? 10.879 5.956 -21.022 1.00 63.69 86 GLY A CA 1
ATOM 632 C C . GLY A 1 86 ? 11.535 4.921 -20.101 1.00 63.69 86 GLY A C 1
ATOM 633 O O . GLY A 1 86 ? 11.639 5.123 -18.889 1.00 63.69 86 GLY A O 1
ATOM 634 N N . ALA A 1 87 ? 12.079 3.848 -20.685 1.00 64.00 87 ALA A N 1
ATOM 635 C CA . ALA A 1 87 ? 12.833 2.816 -19.958 1.00 64.00 87 ALA A CA 1
ATOM 636 C C . ALA A 1 87 ? 13.990 3.385 -19.106 1.00 64.00 87 ALA A C 1
ATOM 638 O O . ALA A 1 87 ? 14.337 2.813 -18.080 1.00 64.00 87 ALA A O 1
ATOM 639 N N . LEU A 1 88 ? 14.543 4.544 -19.487 1.00 63.78 88 LEU A N 1
ATOM 640 C CA . LEU A 1 88 ? 15.600 5.239 -18.745 1.00 63.78 88 LEU A CA 1
ATOM 641 C C . LEU A 1 88 ? 15.113 5.861 -17.422 1.00 63.78 88 LEU A C 1
ATOM 643 O O . LEU A 1 88 ? 15.884 6.010 -16.480 1.00 63.78 88 LEU A O 1
ATOM 647 N N . GLN A 1 89 ? 13.838 6.252 -17.355 1.00 73.25 89 GLN A N 1
ATOM 648 C CA . GLN A 1 89 ? 13.239 6.906 -16.187 1.00 73.25 89 GLN A CA 1
ATOM 649 C C . GLN A 1 89 ? 12.595 5.899 -15.233 1.00 73.25 89 GLN A C 1
ATOM 651 O O . GLN A 1 89 ? 12.423 6.199 -14.051 1.00 73.25 89 GLN A O 1
ATOM 656 N N . LEU A 1 90 ? 12.273 4.700 -15.729 1.00 74.56 90 LEU A N 1
ATOM 657 C CA . LEU A 1 90 ? 11.611 3.647 -14.965 1.00 74.56 90 LEU A CA 1
ATOM 658 C C . LEU A 1 90 ? 12.350 3.301 -13.653 1.00 74.56 90 LEU A C 1
ATOM 660 O O . LEU A 1 90 ? 11.692 3.322 -12.614 1.00 74.56 90 LEU A O 1
ATOM 664 N N . PRO A 1 91 ? 13.687 3.104 -13.617 1.00 76.94 91 PRO A N 1
ATOM 665 C CA . PRO A 1 91 ? 14.391 2.808 -12.365 1.00 76.94 91 PRO A CA 1
ATOM 666 C C . PRO A 1 91 ? 14.297 3.948 -11.342 1.00 76.94 91 PRO A C 1
ATOM 668 O O . PRO A 1 91 ? 14.114 3.710 -10.147 1.00 76.94 91 PRO A O 1
ATOM 671 N N . GLY A 1 92 ? 14.372 5.202 -11.803 1.00 80.31 92 GLY A N 1
ATOM 672 C CA . GLY A 1 92 ? 14.247 6.382 -10.944 1.00 80.31 92 GLY A CA 1
ATOM 673 C C . GLY A 1 92 ? 12.841 6.528 -10.361 1.00 80.31 92 GLY A C 1
ATOM 674 O O . GLY A 1 92 ? 12.683 6.802 -9.170 1.00 80.31 92 GLY A O 1
ATOM 675 N N . VAL A 1 93 ? 11.814 6.274 -11.178 1.00 80.88 93 VAL A N 1
ATOM 676 C CA . VAL A 1 93 ? 10.411 6.299 -10.744 1.00 80.88 93 VAL A CA 1
ATOM 677 C C . VAL A 1 93 ? 10.117 5.172 -9.760 1.00 80.88 93 VAL A C 1
ATOM 679 O O . VAL A 1 93 ? 9.505 5.435 -8.728 1.00 80.88 93 VAL A O 1
ATOM 682 N N . LEU A 1 94 ? 10.588 3.948 -10.018 1.00 80.88 94 LEU A N 1
ATOM 683 C CA . LEU A 1 94 ? 10.415 2.815 -9.102 1.00 80.88 94 LEU A CA 1
ATOM 684 C C . LEU A 1 94 ? 11.129 3.054 -7.766 1.00 80.88 94 LEU A C 1
ATOM 686 O O . LEU A 1 94 ? 10.546 2.818 -6.708 1.00 80.88 94 LEU A O 1
ATOM 690 N N . THR A 1 95 ? 12.350 3.599 -7.797 1.00 84.19 95 THR A N 1
ATOM 691 C CA . THR A 1 95 ? 13.106 3.949 -6.583 1.00 84.19 95 THR A CA 1
ATOM 692 C C . THR A 1 95 ? 12.358 4.981 -5.744 1.00 84.19 95 THR A C 1
ATOM 694 O O . THR A 1 95 ? 12.210 4.812 -4.531 1.00 84.19 95 THR A O 1
ATOM 697 N N . ARG A 1 96 ? 11.835 6.033 -6.385 1.00 83.81 96 ARG A N 1
ATOM 698 C CA . ARG A 1 96 ? 11.069 7.069 -5.691 1.00 83.81 96 ARG A CA 1
ATOM 699 C C . ARG A 1 96 ? 9.738 6.542 -5.163 1.00 83.81 96 ARG A C 1
ATOM 701 O O . ARG A 1 96 ? 9.435 6.749 -3.994 1.00 83.81 96 ARG A O 1
ATOM 708 N N . LEU A 1 97 ? 8.998 5.784 -5.973 1.00 83.19 97 LEU A N 1
ATOM 709 C CA . LEU A 1 97 ? 7.752 5.136 -5.561 1.00 83.19 97 LEU A CA 1
ATOM 710 C C . LEU A 1 97 ? 7.975 4.235 -4.342 1.00 83.19 97 LEU A C 1
ATOM 712 O O . LEU A 1 97 ? 7.191 4.264 -3.398 1.00 83.19 97 LEU A O 1
ATOM 716 N N . ARG A 1 98 ? 9.065 3.463 -4.324 1.00 85.56 98 ARG A N 1
ATOM 717 C CA . ARG A 1 98 ? 9.435 2.630 -3.177 1.00 85.56 98 ARG A CA 1
ATOM 718 C C . ARG A 1 98 ? 9.697 3.469 -1.926 1.00 85.56 98 ARG A C 1
ATOM 720 O O . ARG A 1 98 ? 9.221 3.097 -0.855 1.00 85.56 98 ARG A O 1
ATOM 727 N N . ALA A 1 99 ? 10.431 4.576 -2.042 1.00 86.88 99 ALA A N 1
ATOM 728 C CA . ALA A 1 99 ? 10.680 5.478 -0.918 1.00 86.88 99 ALA A CA 1
ATOM 729 C C . ALA A 1 99 ? 9.371 6.078 -0.372 1.00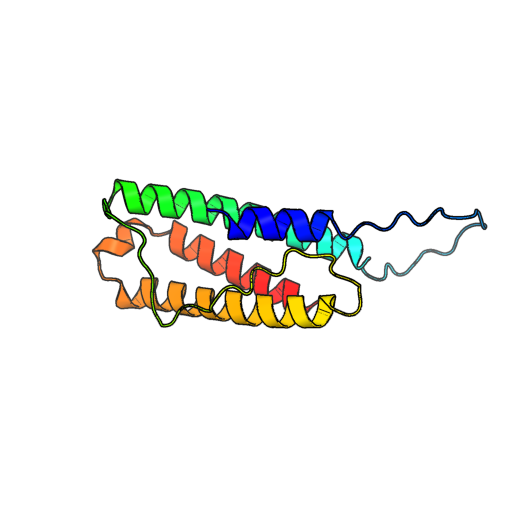 86.88 99 ALA A C 1
ATOM 731 O O . ALA A 1 99 ? 9.150 6.074 0.843 1.00 86.88 99 ALA A O 1
ATOM 732 N N . ASP A 1 100 ? 8.476 6.501 -1.266 1.00 86.50 100 ASP A N 1
ATOM 733 C CA . ASP A 1 100 ? 7.176 7.065 -0.906 1.00 86.50 100 ASP A CA 1
ATOM 734 C C . ASP A 1 100 ? 6.306 6.020 -0.188 1.00 86.50 100 ASP A C 1
ATOM 736 O O . ASP A 1 100 ? 5.833 6.256 0.926 1.00 86.50 100 ASP A O 1
ATOM 740 N N . LEU A 1 101 ? 6.158 4.823 -0.768 1.00 87.50 101 LEU A N 1
ATOM 741 C CA . LEU A 1 101 ? 5.394 3.714 -0.184 1.00 87.50 101 LEU A CA 1
ATOM 742 C C . LEU A 1 101 ? 5.965 3.253 1.164 1.00 87.50 101 LEU A C 1
ATOM 744 O O . LEU A 1 101 ? 5.203 2.916 2.070 1.00 87.50 101 LEU A O 1
ATOM 748 N N . LEU A 1 102 ? 7.289 3.278 1.336 1.00 88.81 102 LEU A N 1
ATOM 749 C CA . LEU A 1 102 ? 7.926 2.986 2.620 1.00 88.81 102 LEU A CA 1
ATOM 750 C C . LEU A 1 102 ? 7.602 4.061 3.666 1.00 88.81 102 LEU A C 1
ATOM 752 O O . LEU A 1 102 ? 7.370 3.742 4.834 1.00 88.81 102 LEU A O 1
ATOM 756 N N . SER A 1 103 ? 7.549 5.333 3.260 1.00 88.44 103 SER A N 1
ATOM 757 C CA . SER A 1 103 ? 7.090 6.408 4.138 1.00 88.44 103 SER A CA 1
ATOM 758 C C . SER A 1 103 ? 5.641 6.178 4.571 1.00 88.44 103 SER A C 1
ATOM 760 O O . SER A 1 103 ? 5.364 6.180 5.771 1.00 88.44 103 SER A O 1
ATOM 762 N N . TYR A 1 104 ? 4.737 5.866 3.637 1.0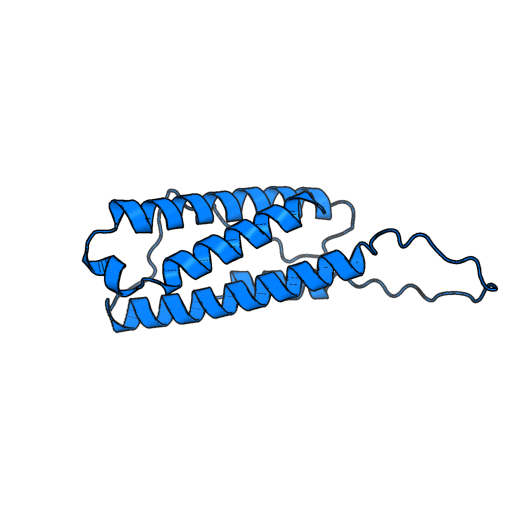0 86.81 104 TYR A N 1
ATOM 763 C CA . TYR A 1 104 ? 3.345 5.528 3.957 1.00 86.81 104 TYR A CA 1
ATOM 764 C C . TYR A 1 104 ? 3.227 4.310 4.883 1.00 86.81 104 TYR A C 1
ATOM 766 O O . TYR A 1 104 ? 2.428 4.334 5.818 1.00 86.81 104 TYR A O 1
ATOM 774 N N . LEU A 1 105 ? 4.053 3.275 4.696 1.00 90.06 105 LEU A N 1
ATOM 775 C CA . LEU A 1 105 ? 4.068 2.104 5.577 1.00 90.06 105 LEU A CA 1
ATOM 776 C C . LEU A 1 105 ? 4.424 2.486 7.018 1.00 90.06 105 LEU A C 1
ATOM 778 O O . LEU A 1 105 ? 3.757 2.042 7.953 1.00 90.06 105 LEU A O 1
ATOM 782 N N . ARG A 1 106 ? 5.444 3.333 7.206 1.00 90.19 106 ARG A N 1
ATOM 783 C CA . ARG A 1 106 ? 5.823 3.838 8.536 1.00 90.19 106 ARG A CA 1
ATOM 784 C C . ARG A 1 106 ? 4.699 4.652 9.170 1.00 90.19 106 ARG A C 1
ATOM 786 O O . ARG A 1 106 ? 4.436 4.475 10.356 1.00 90.19 106 ARG A O 1
ATOM 793 N N . HIS A 1 107 ? 4.002 5.477 8.390 1.00 87.94 107 HIS A N 1
ATOM 794 C CA . HIS A 1 107 ? 2.854 6.242 8.881 1.00 87.94 107 HIS A CA 1
ATOM 795 C C . HIS A 1 107 ? 1.690 5.335 9.283 1.00 87.94 107 HIS A C 1
ATOM 797 O O . HIS A 1 107 ? 1.118 5.543 10.346 1.00 87.94 107 HIS A O 1
ATOM 803 N N . LEU A 1 108 ? 1.379 4.290 8.509 1.00 88.94 108 LEU A N 1
ATOM 804 C CA . LEU A 1 108 ? 0.362 3.304 8.893 1.00 88.94 108 LEU A CA 1
ATOM 805 C C . LEU A 1 108 ? 0.744 2.570 10.182 1.00 88.94 108 LEU A C 1
ATOM 807 O O . LEU A 1 108 ? -0.087 2.412 11.072 1.00 88.94 108 LEU A O 1
ATOM 811 N N . GLN A 1 109 ? 2.005 2.158 10.322 1.00 90.31 109 GLN A N 1
ATOM 812 C CA . GLN A 1 109 ? 2.489 1.519 11.549 1.00 90.31 109 GLN A CA 1
ATOM 813 C C . GLN A 1 109 ? 2.413 2.457 12.755 1.00 90.31 109 GLN A C 1
ATOM 815 O O . GLN A 1 109 ? 1.991 2.038 13.833 1.00 90.31 109 GLN A O 1
ATOM 820 N N . TRP A 1 110 ? 2.810 3.718 12.581 1.00 90.06 110 TRP A N 1
ATOM 821 C CA . TRP A 1 110 ? 2.678 4.741 13.612 1.00 90.06 110 TRP A CA 1
ATOM 822 C C . TRP A 1 110 ? 1.210 4.957 13.979 1.00 90.06 110 TRP A C 1
ATOM 824 O O . TRP A 1 110 ? 0.877 4.910 15.156 1.00 90.06 110 TRP A O 1
ATOM 834 N N . LEU A 1 111 ? 0.320 5.076 12.994 1.00 86.88 111 LEU A N 1
ATOM 835 C CA . LEU A 1 111 ? -1.112 5.282 13.198 1.00 86.88 111 LEU A CA 1
ATOM 836 C C . LEU A 1 111 ? -1.749 4.119 13.967 1.00 86.88 111 LEU A C 1
ATOM 838 O O . LEU A 1 111 ? -2.539 4.340 14.876 1.00 86.88 111 LEU A O 1
ATOM 842 N N . ARG A 1 112 ? -1.345 2.877 13.692 1.00 87.19 112 ARG A N 1
ATOM 843 C CA . ARG A 1 112 ? -1.812 1.705 14.450 1.00 87.19 112 ARG A CA 1
ATOM 844 C C . ARG A 1 112 ? -1.289 1.660 15.889 1.00 87.19 112 ARG A C 1
ATOM 846 O O . ARG A 1 112 ? -1.979 1.164 16.772 1.00 87.19 112 ARG A O 1
ATOM 853 N N . ARG A 1 113 ? -0.068 2.149 16.137 1.00 87.25 113 ARG A N 1
ATOM 854 C CA . ARG A 1 113 ? 0.559 2.141 17.474 1.00 87.25 113 ARG A CA 1
ATOM 855 C C . ARG A 1 113 ? 0.124 3.318 18.344 1.00 87.25 113 ARG A C 1
ATOM 857 O O . ARG A 1 113 ? -0.115 3.138 19.532 1.00 87.25 113 ARG A O 1
ATOM 864 N N . ALA A 1 114 ? 0.064 4.509 17.760 1.00 85.38 114 ALA A N 1
ATOM 865 C CA . ALA A 1 114 ? -0.109 5.784 18.449 1.00 85.38 114 ALA A CA 1
ATOM 866 C C . ALA A 1 114 ? -1.486 6.423 18.216 1.00 85.38 114 ALA A C 1
ATOM 868 O O . ALA A 1 114 ? -1.850 7.352 18.927 1.00 85.38 114 ALA A O 1
ATOM 869 N N . GLY A 1 115 ? -2.279 5.917 17.269 1.00 77.62 115 GLY A N 1
ATOM 870 C CA . GLY A 1 115 ? -3.581 6.475 16.894 1.00 77.62 115 GLY A CA 1
ATOM 871 C C . GLY A 1 115 ? -4.710 6.312 17.916 1.00 77.62 115 GLY A C 1
ATOM 872 O O . GLY A 1 115 ? -5.855 6.664 17.640 1.00 77.62 115 GLY A O 1
ATOM 873 N N . GLY A 1 116 ? -4.402 5.782 19.100 1.00 83.06 116 GLY A N 1
ATOM 874 C CA . GLY A 1 116 ? -5.344 5.669 20.205 1.00 83.06 116 GLY A CA 1
ATOM 875 C C . GLY A 1 116 ? -6.472 4.647 19.982 1.00 83.06 116 GLY A C 1
ATOM 876 O O . GLY A 1 116 ? -6.520 3.939 18.974 1.00 83.06 116 GLY A O 1
ATOM 877 N N . PRO A 1 117 ? -7.395 4.527 20.952 1.00 80.75 117 PRO A N 1
ATOM 878 C CA . PRO A 1 117 ? -8.481 3.547 20.911 1.00 80.75 117 PRO A CA 1
ATOM 879 C C . PRO A 1 117 ? -9.497 3.816 19.791 1.00 80.75 117 PRO A C 1
ATOM 881 O O . PRO A 1 117 ? -10.079 2.868 19.273 1.00 80.75 117 PRO A O 1
ATOM 884 N N . SER A 1 118 ? -9.667 5.070 19.365 1.00 78.44 118 SER A N 1
ATOM 885 C CA . SER A 1 118 ? -10.594 5.455 18.293 1.00 78.44 118 SER A CA 1
ATOM 886 C C . SER A 1 118 ? -10.257 4.779 16.960 1.00 78.44 118 SER A C 1
ATOM 888 O O . SER A 1 118 ? -11.149 4.294 16.261 1.00 78.44 118 SER A O 1
ATOM 890 N N . LEU A 1 119 ? -8.964 4.653 16.642 1.00 81.19 119 LEU A N 1
ATOM 891 C CA . LEU A 1 119 ? -8.498 4.009 15.411 1.00 81.19 119 LEU A CA 1
ATOM 892 C C . LEU A 1 119 ? -8.495 2.476 15.485 1.00 81.19 119 LEU A C 1
ATOM 894 O O . LEU A 1 119 ? -8.423 1.828 14.443 1.00 81.19 119 LEU A O 1
ATOM 898 N N . LYS A 1 120 ? -8.679 1.871 16.670 1.00 82.00 120 LYS A N 1
ATOM 899 C CA . LYS A 1 120 ? -8.888 0.412 16.780 1.00 82.00 120 LYS A CA 1
ATOM 900 C C . LYS A 1 120 ? -10.171 -0.049 16.092 1.00 82.00 120 LYS A C 1
ATOM 902 O O . LYS A 1 120 ? -10.280 -1.213 15.737 1.00 82.00 120 LYS A O 1
ATOM 907 N N . THR A 1 121 ? -11.130 0.852 15.879 1.00 83.88 121 THR A N 1
ATOM 908 C CA . THR A 1 121 ? -12.386 0.557 15.168 1.00 83.88 121 THR A CA 1
ATOM 909 C C . THR A 1 121 ? -12.213 0.326 13.660 1.00 83.88 121 THR A C 1
ATOM 911 O O . THR A 1 121 ? -13.198 0.020 12.986 1.00 83.88 121 THR A O 1
ATOM 914 N N . LEU A 1 122 ? -10.993 0.522 13.147 1.00 83.81 122 LEU A N 1
ATOM 915 C CA . LEU A 1 122 ? -10.565 0.295 11.762 1.00 83.81 122 LEU A CA 1
ATOM 916 C C . LEU A 1 122 ? -9.646 -0.933 11.639 1.00 83.81 122 LEU A C 1
ATOM 918 O O . LEU A 1 122 ? -9.019 -1.153 10.602 1.00 83.81 122 LEU A O 1
ATOM 922 N N . GLU A 1 123 ? -9.477 -1.678 12.730 1.00 87.38 123 GLU A N 1
ATOM 923 C CA . GLU A 1 123 ? -8.873 -3.003 12.692 1.00 87.38 123 GLU A CA 1
ATOM 924 C C . GLU A 1 123 ? -9.982 -4.040 12.451 1.00 87.38 123 GLU A C 1
ATOM 926 O O . GLU A 1 123 ? -11.050 -3.929 13.061 1.00 87.38 123 GLU A O 1
ATOM 931 N N . PRO A 1 124 ? -9.732 -5.077 11.628 1.00 88.88 124 PRO A N 1
ATOM 932 C CA . PRO A 1 124 ? -8.429 -5.518 11.113 1.00 88.88 124 PRO A CA 1
ATOM 933 C C . PRO A 1 124 ? -7.996 -4.895 9.770 1.00 88.88 124 PRO A C 1
ATOM 935 O O . PRO A 1 124 ? -6.942 -5.259 9.236 1.00 88.88 124 PRO A O 1
ATOM 938 N N . GLU A 1 125 ? -8.787 -3.994 9.185 1.00 88.31 125 GLU A N 1
ATOM 939 C CA . GLU A 1 125 ? -8.563 -3.464 7.836 1.00 88.31 125 GLU A CA 1
ATOM 940 C C . GLU A 1 125 ? -7.238 -2.700 7.713 1.00 88.31 125 GLU A C 1
ATOM 942 O O . GLU A 1 125 ? -6.508 -2.884 6.734 1.00 88.31 125 GLU A O 1
ATOM 947 N N . LEU A 1 126 ? -6.868 -1.909 8.727 1.00 86.94 126 LEU A N 1
ATOM 948 C CA . LEU A 1 126 ? -5.563 -1.241 8.802 1.00 86.94 126 LEU A CA 1
ATOM 949 C C . LEU A 1 126 ? -4.397 -2.238 8.769 1.00 86.94 126 LEU A C 1
ATOM 951 O O . LEU A 1 126 ? -3.412 -2.026 8.053 1.00 86.94 126 LEU A O 1
ATOM 955 N N . GLY A 1 127 ? -4.502 -3.341 9.515 1.00 90.50 127 GLY A N 1
ATOM 956 C CA . GLY A 1 127 ? -3.513 -4.414 9.491 1.00 90.50 127 GLY A CA 1
ATOM 957 C C . GLY A 1 127 ? -3.413 -5.105 8.131 1.00 90.50 127 GLY A C 1
ATOM 958 O O . GLY A 1 127 ? -2.304 -5.350 7.644 1.00 90.50 127 GLY A O 1
ATOM 959 N N . ALA A 1 128 ? -4.549 -5.365 7.482 1.00 90.88 128 ALA A N 1
ATOM 960 C CA . ALA A 1 128 ? -4.586 -5.952 6.146 1.00 90.88 128 ALA A CA 1
ATOM 961 C C . ALA A 1 128 ? -3.957 -5.020 5.097 1.00 90.88 128 ALA A C 1
ATOM 963 O O . ALA A 1 128 ? -3.154 -5.472 4.275 1.00 90.88 128 ALA A O 1
ATOM 964 N N . LEU A 1 129 ? -4.258 -3.718 5.162 1.00 90.06 129 LEU A N 1
ATOM 965 C CA . LEU A 1 129 ? -3.674 -2.704 4.286 1.00 90.06 129 LEU A CA 1
ATOM 966 C C . LEU A 1 129 ? -2.154 -2.630 4.462 1.00 90.06 129 LEU A C 1
ATOM 968 O O . LEU A 1 129 ? -1.416 -2.646 3.475 1.00 90.06 129 LEU A O 1
ATOM 972 N N . GLN A 1 130 ? -1.675 -2.631 5.710 1.00 90.62 130 GLN A N 1
ATOM 973 C CA . GLN A 1 130 ? -0.244 -2.650 6.013 1.00 90.62 130 GLN A CA 1
ATOM 974 C C . GLN A 1 130 ? 0.445 -3.882 5.401 1.00 90.62 130 GLN A C 1
ATOM 976 O O . GLN A 1 130 ? 1.486 -3.746 4.761 1.00 90.62 130 GLN A O 1
ATOM 981 N N . ALA A 1 131 ? -0.132 -5.077 5.559 1.00 92.38 131 ALA A N 1
ATOM 982 C CA . ALA A 1 131 ? 0.438 -6.312 5.019 1.00 92.38 131 ALA A CA 1
ATOM 983 C C . ALA A 1 131 ? 0.460 -6.333 3.478 1.00 92.38 131 ALA A C 1
ATOM 985 O O . ALA A 1 131 ? 1.419 -6.822 2.872 1.00 92.38 131 ALA A O 1
ATOM 986 N N . ARG A 1 132 ? -0.577 -5.787 2.827 1.00 90.38 132 ARG A N 1
ATOM 987 C CA . ARG A 1 132 ? -0.632 -5.658 1.360 1.00 90.38 132 ARG A CA 1
ATOM 988 C C . ARG A 1 132 ? 0.392 -4.648 0.842 1.00 90.38 132 ARG A C 1
ATOM 990 O O . ARG A 1 132 ? 1.069 -4.940 -0.142 1.00 90.38 132 ARG A O 1
ATOM 997 N N . LEU A 1 133 ? 0.558 -3.512 1.519 1.00 90.62 133 LEU A N 1
ATOM 998 C CA . LEU A 1 133 ? 1.573 -2.510 1.181 1.00 90.62 133 LEU A CA 1
ATOM 999 C C . LEU A 1 133 ? 2.996 -3.073 1.320 1.00 90.62 133 LEU A C 1
ATOM 1001 O O . LEU A 1 133 ? 3.833 -2.891 0.441 1.00 90.62 133 LEU A O 1
ATOM 1005 N N . ASP A 1 134 ? 3.252 -3.817 2.391 1.00 92.06 134 ASP A N 1
ATOM 1006 C CA . ASP A 1 134 ? 4.528 -4.490 2.642 1.00 92.06 134 ASP A CA 1
ATOM 1007 C C . ASP A 1 134 ? 4.831 -5.573 1.582 1.00 92.06 134 ASP A C 1
ATOM 1009 O O . ASP A 1 134 ? 5.955 -5.691 1.087 1.00 92.06 134 ASP A O 1
ATOM 1013 N N . ARG A 1 135 ? 3.807 -6.314 1.130 1.00 90.88 135 ARG A N 1
ATOM 1014 C CA . ARG A 1 135 ? 3.917 -7.233 -0.017 1.00 90.88 135 ARG A CA 1
ATOM 1015 C C . ARG A 1 135 ? 4.240 -6.498 -1.322 1.00 90.88 135 ARG A C 1
ATOM 1017 O O . ARG A 1 135 ? 5.066 -6.990 -2.089 1.00 90.88 135 ARG A O 1
ATOM 1024 N N . LEU A 1 136 ? 3.609 -5.350 -1.576 1.00 88.81 136 LEU A N 1
ATOM 1025 C CA . LEU A 1 136 ? 3.882 -4.533 -2.761 1.00 88.81 136 LEU A CA 1
ATOM 1026 C C . LEU A 1 136 ? 5.325 -4.011 -2.752 1.00 88.81 136 LEU A C 1
ATOM 1028 O O . LEU A 1 136 ? 6.019 -4.125 -3.757 1.00 88.81 136 LEU A O 1
ATOM 1032 N N . LEU A 1 137 ? 5.805 -3.523 -1.605 1.00 89.81 137 LEU A N 1
ATOM 1033 C CA . LEU A 1 137 ? 7.191 -3.079 -1.430 1.00 89.81 137 LEU A CA 1
ATOM 1034 C C . LEU A 1 137 ? 8.202 -4.196 -1.700 1.00 89.81 137 LEU A C 1
ATOM 1036 O O . LEU A 1 137 ? 9.212 -3.942 -2.350 1.00 89.81 137 LEU A O 1
ATOM 1040 N N . ARG A 1 138 ? 7.930 -5.428 -1.248 1.00 89.00 138 ARG A N 1
ATOM 1041 C CA . ARG A 1 138 ? 8.774 -6.589 -1.572 1.00 89.00 138 ARG A CA 1
ATOM 1042 C C . ARG A 1 138 ? 8.788 -6.915 -3.062 1.00 89.00 138 ARG A C 1
ATOM 1044 O O . ARG A 1 138 ? 9.836 -7.272 -3.574 1.00 89.00 138 ARG A O 1
ATOM 1051 N N . ARG A 1 139 ? 7.667 -6.776 -3.774 1.00 85.44 139 ARG A N 1
ATOM 1052 C CA . ARG A 1 139 ? 7.651 -6.993 -5.232 1.00 85.44 139 ARG A CA 1
ATOM 1053 C C . ARG A 1 139 ? 8.401 -5.911 -5.993 1.00 85.44 139 ARG A C 1
ATOM 1055 O O . ARG A 1 139 ? 9.183 -6.231 -6.872 1.00 85.44 139 ARG A O 1
ATOM 1062 N N . LEU A 1 140 ? 8.247 -4.652 -5.590 1.00 84.12 140 LEU A N 1
ATOM 1063 C CA . LEU A 1 140 ? 9.010 -3.537 -6.158 1.00 84.12 140 LEU A CA 1
ATOM 1064 C C . LEU A 1 140 ? 10.523 -3.634 -5.892 1.00 84.12 140 LEU A C 1
ATOM 1066 O O . LEU A 1 140 ? 11.279 -2.904 -6.512 1.00 84.12 140 LEU A O 1
ATOM 1070 N N . GLN A 1 141 ? 10.973 -4.479 -4.956 1.00 83.50 141 GLN A N 1
ATOM 1071 C CA . GLN A 1 141 ? 12.398 -4.778 -4.747 1.00 83.50 141 GLN A CA 1
ATOM 1072 C C . GLN A 1 141 ? 12.952 -5.812 -5.731 1.00 83.50 141 GLN A C 1
ATOM 1074 O O . GLN A 1 141 ? 14.168 -5.911 -5.859 1.00 83.50 141 GLN A O 1
ATOM 1079 N N . LEU A 1 142 ? 12.077 -6.613 -6.343 1.00 80.25 142 LEU A N 1
ATOM 1080 C CA . LEU A 1 142 ? 12.442 -7.671 -7.287 1.00 80.25 142 LEU A CA 1
ATOM 1081 C C . LEU A 1 142 ? 12.446 -7.178 -8.743 1.00 80.25 142 LEU A C 1
ATOM 1083 O O . LEU A 1 142 ? 12.949 -7.890 -9.609 1.00 80.25 142 LEU A O 1
ATOM 1087 N N . LEU A 1 143 ? 11.872 -5.993 -8.985 1.00 72.19 143 LEU A N 1
ATOM 1088 C CA . LEU A 1 143 ? 11.876 -5.254 -10.251 1.00 72.19 143 LEU A CA 1
ATOM 1089 C C . LEU A 1 143 ? 13.079 -4.309 -10.321 1.00 72.19 143 LEU A C 1
ATOM 1091 O O . LEU A 1 143 ? 13.652 -4.192 -11.425 1.00 72.19 143 LEU A O 1
#

Organism: Daubentonia madagascariensis (NCBI:txid31869)

Sequence (143 aa):
MNCVCRLVLVVLSLWPDRAAAPGPPPGPPRASPDPRAELDSTVLLTRSLLADTRQLAAQLRDKFPAEGDHNLDSLPTLAMSAGALGALQLPGVLTRLRADLLSYLRHLQWLRRAGGPSLKTLEPELGALQARLDRLLRRLQLL

pLDDT: mean 74.1, std 15.47, range [38.06, 92.38]

InterPro domains:
  IPR009079 Four-helical cytokine-like, core [G3DSA:1.20.1250.10] (23-143)
  IPR009079 Four-helical cytokine-like, core [SSF47266] (35-141)
  IPR020412 Interleukin-11, mammalian [PR01943] (28-38)
  IPR020412 Interleukin-11, mammalian [PR01943] (77-91)
  IPR020412 Interleukin-11, mammalian [PR01943] (118-131)
  IPR020438 Interleukin-11 [PF07400] (29-143)
  IPR020438 Interleukin-11 [PTHR16922] (1-143)

Foldseek 3Di:
DPQLVLVLLLLVLQDDDDDDDDDDDDDPDPDPPDVVVLVVVLSVLSVVLVVLVVVLVVVCCVLPVDPDDDDDPQADDDPSPRDNDDPVCVVVVLVVVLVRLVSVLVVLVCCVVPVPPSCCVSPPSSVVSSVSSVVSSVSSVVD

Secondary structure (DSSP, 8-state):
--HHHHHHHHHHTT-----PPP---------PPPHHHHHHHHHHHHHHHHHHHHHHHHHHHHHS---S----TTS-------S---TTTHHHHHHHHHHHHHHHHHHHHHHHHHSHHHHGGGTTHHHHHHHHHHHHHHHHTT-

Radius of gyration: 18.77 Å; chains: 1; bounding box: 34×45×58 Å